Protein AF-A0A7S2HGZ7-F1 (afdb_monomer_lite)

Organism: NCBI:txid374047

Secondary structure (DSSP, 8-state):
-TTT--TTT-S-EEEEESTTHHHHHHHHHHHHHHHHT-HHHHHTGGGEEEEE-S-SSTHHHHHHHH-HHHHHHHTT-HHHHHHHHHHHHHHHHHH-GGG---SHHHHHHHHHTT----

Radius of gyration: 19.7 Å; chains: 1; bounding box: 39×27×56 Å

InterPro domains:
  IPR004405 Pelota [PTHR10853] (1-117)
  IPR005141 eRF1 domain 2 [PF03464] (4-72)
  IPR005142 eRF1 domain 3 [PF03465] (80-117)
  IPR029064 Ribosomal protein eL30-like superfamily [G3DSA:3.30.1330.30] (76-118)
  IPR029064 Ribosomal protein eL30-like superfamily [SSF55315] (73-117)
  IPR042226 eRF1, domain 2 superfamily [G3DSA:3.30.420.60] (1-75)

Foldseek 3Di:
DVPPDDLVPDQADEQEDAPCPSVVVLVVVVVVCVVVVVVSCVVCVVRYDYFYFPHPDPVSVLVRLPDVVVCVSVVPPPVNVVSVVVVVLVVCCVPPVVLRDDDDVRVVVCVVVVSDDD

pLDDT: mean 79.34, std 8.17, range [54.59, 89.81]

Sequence (118 aa):
ILRHVDFTKVKCVLLASPGYVKDDFYKYMMAECVRRDDRPLIENKNKFVLCKASSGHKHALEEVFSDPNIMSRLTETKVAKEVEVLNKFMRMIDTNPDKAYYGYSHVNKANEELAVES

Structure (mmCIF, N/CA/C/O backbone):
data_AF-A0A7S2HGZ7-F1
#
_entry.id   AF-A0A7S2HGZ7-F1
#
loop_
_atom_site.group_PDB
_atom_site.id
_atom_site.type_symbol
_atom_site.label_atom_id
_atom_site.label_alt_id
_atom_site.label_comp_id
_atom_site.label_asym_id
_atom_site.label_entity_id
_atom_site.label_seq_id
_atom_site.pdbx_PDB_ins_code
_atom_site.Cartn_x
_atom_site.Cartn_y
_atom_site.Cartn_z
_atom_site.occupancy
_atom_site.B_iso_or_equiv
_atom_site.auth_seq_id
_atom_site.auth_comp_id
_atom_site.auth_asym_id
_atom_site.auth_atom_id
_atom_site.pdbx_PDB_model_num
ATOM 1 N N . ILE A 1 1 ? 11.374 -11.902 -11.153 1.00 62.16 1 ILE A N 1
ATOM 2 C CA . ILE A 1 1 ? 9.980 -11.494 -11.460 1.00 62.16 1 ILE A CA 1
ATOM 3 C C . ILE A 1 1 ? 9.276 -12.536 -12.334 1.00 62.16 1 ILE A C 1
ATOM 5 O O . ILE A 1 1 ? 8.372 -13.179 -11.827 1.00 62.16 1 ILE A O 1
ATOM 9 N N . LEU A 1 2 ? 9.755 -12.820 -13.551 1.00 61.94 2 LEU A N 1
ATOM 10 C CA . LEU A 1 2 ? 9.118 -13.753 -14.504 1.00 61.94 2 LEU A CA 1
ATOM 11 C C . LEU A 1 2 ? 8.864 -15.196 -14.008 1.00 61.94 2 LEU A C 1
ATOM 13 O O . LEU A 1 2 ? 7.964 -15.855 -14.505 1.00 61.94 2 LEU A O 1
ATOM 17 N N . ARG A 1 3 ? 9.638 -15.697 -13.034 1.00 64.44 3 ARG A N 1
ATOM 18 C CA . ARG A 1 3 ? 9.480 -17.062 -12.486 1.00 64.44 3 ARG A CA 1
ATOM 19 C C . ARG A 1 3 ? 8.467 -17.197 -11.347 1.00 64.44 3 ARG A C 1
ATOM 21 O O . ARG A 1 3 ? 8.001 -18.300 -11.099 1.00 64.44 3 ARG A O 1
ATOM 28 N N . HIS A 1 4 ? 8.178 -16.114 -10.627 1.00 68.50 4 HIS A N 1
ATOM 29 C CA . HIS A 1 4 ? 7.405 -16.171 -9.376 1.00 68.50 4 HIS A CA 1
ATOM 30 C C . HIS A 1 4 ? 6.134 -15.322 -9.406 1.00 68.50 4 HIS A C 1
ATOM 32 O O . HIS A 1 4 ? 5.293 -15.462 -8.525 1.00 68.50 4 HIS A O 1
ATOM 38 N N . VAL A 1 5 ? 5.995 -14.435 -10.394 1.00 69.38 5 VAL A N 1
ATOM 39 C CA . VAL A 1 5 ? 4.878 -13.495 -10.487 1.00 69.38 5 VAL A CA 1
ATOM 40 C C . VAL A 1 5 ? 4.076 -13.820 -11.737 1.00 69.38 5 VAL A C 1
ATOM 42 O O . VAL A 1 5 ? 4.536 -13.591 -12.853 1.00 69.38 5 VAL A O 1
ATOM 45 N N . ASP A 1 6 ? 2.875 -14.352 -11.535 1.00 74.62 6 ASP A N 1
ATOM 46 C CA . ASP A 1 6 ? 1.902 -14.562 -12.601 1.00 74.62 6 ASP A CA 1
ATOM 47 C C . ASP A 1 6 ? 1.076 -13.283 -12.798 1.00 74.62 6 ASP A C 1
ATOM 49 O O . ASP A 1 6 ? 0.197 -12.945 -12.000 1.00 74.62 6 ASP A O 1
ATOM 53 N N . PHE A 1 7 ? 1.372 -12.552 -13.872 1.00 72.00 7 PHE A N 1
ATOM 54 C CA . PHE A 1 7 ? 0.732 -11.274 -14.184 1.00 72.00 7 PHE A CA 1
ATOM 55 C C . PHE A 1 7 ? -0.760 -11.393 -14.528 1.00 72.00 7 PHE A C 1
ATOM 57 O O . PHE A 1 7 ? -1.455 -10.374 -14.532 1.00 72.00 7 PHE A O 1
ATOM 64 N N . THR A 1 8 ? -1.274 -12.603 -14.781 1.00 71.38 8 THR A N 1
ATOM 65 C CA . THR A 1 8 ? -2.715 -12.831 -14.985 1.00 71.38 8 THR A CA 1
ATOM 66 C C . THR A 1 8 ? -3.490 -12.803 -13.667 1.00 71.38 8 THR A C 1
ATOM 68 O O . THR A 1 8 ? -4.618 -12.317 -13.628 1.00 71.38 8 THR A O 1
ATOM 71 N N . LYS A 1 9 ? -2.869 -13.253 -12.569 1.00 76.12 9 LYS A N 1
ATOM 72 C CA . LYS A 1 9 ? -3.483 -13.308 -11.230 1.00 76.12 9 LYS A CA 1
ATOM 73 C C . LYS A 1 9 ? -3.239 -12.046 -10.410 1.00 76.12 9 LYS A C 1
ATOM 75 O O . LYS A 1 9 ? -4.039 -11.702 -9.543 1.00 76.12 9 LYS A O 1
ATOM 80 N N . VAL A 1 10 ? -2.123 -11.365 -10.652 1.00 74.19 10 VAL A N 1
ATOM 81 C CA . VAL A 1 10 ? -1.719 -10.195 -9.870 1.00 74.19 10 VAL A CA 1
ATOM 82 C C . VAL A 1 10 ? -2.417 -8.934 -10.388 1.00 74.19 10 VAL A C 1
ATOM 84 O O . VAL A 1 10 ? -2.279 -8.566 -11.557 1.00 74.19 10 VAL A O 1
ATOM 87 N N . LYS A 1 11 ? -3.152 -8.252 -9.496 1.00 73.12 11 LYS A N 1
ATOM 88 C CA . LYS A 1 11 ? -3.842 -6.984 -9.796 1.00 73.12 11 LYS A CA 1
ATOM 89 C C . LYS A 1 11 ? -2.862 -5.815 -9.970 1.00 73.12 11 LYS A C 1
ATOM 91 O O . LYS A 1 11 ? -3.018 -5.025 -10.895 1.00 73.12 11 LYS A O 1
ATOM 96 N N . CYS A 1 12 ? -1.832 -5.729 -9.128 1.00 77.38 12 CYS A N 1
ATOM 97 C CA . CYS A 1 12 ? -0.810 -4.682 -9.178 1.00 77.38 12 CYS A CA 1
ATOM 98 C C . CYS A 1 12 ? 0.546 -5.187 -8.667 1.00 77.38 12 CYS A C 1
ATOM 100 O O . CYS A 1 12 ? 0.605 -6.058 -7.799 1.00 77.38 12 CYS A O 1
ATOM 102 N N . VAL A 1 13 ? 1.635 -4.608 -9.169 1.00 83.06 13 VAL A N 1
ATOM 103 C CA . VAL A 1 13 ? 3.009 -4.900 -8.744 1.00 83.06 13 VAL A CA 1
ATOM 104 C C . VAL A 1 13 ? 3.601 -3.644 -8.116 1.00 83.06 13 VAL A C 1
ATOM 106 O O . VAL A 1 13 ? 3.778 -2.631 -8.790 1.00 83.06 13 VAL A O 1
ATOM 109 N N . LEU A 1 14 ? 3.912 -3.715 -6.823 1.00 82.94 14 LEU A N 1
ATOM 110 C CA . LEU A 1 14 ? 4.516 -2.610 -6.083 1.00 82.94 14 LEU A CA 1
ATOM 111 C C . LEU A 1 14 ? 6.042 -2.670 -6.214 1.00 82.94 14 LEU A C 1
ATOM 113 O O . LEU A 1 14 ? 6.663 -3.698 -5.946 1.00 82.94 14 LEU A O 1
ATOM 117 N N . LEU A 1 15 ? 6.641 -1.553 -6.615 1.00 86.50 15 LEU A N 1
ATOM 118 C CA . LEU A 1 15 ? 8.084 -1.340 -6.653 1.00 86.50 15 LEU A CA 1
ATOM 119 C C . LEU A 1 15 ? 8.437 -0.295 -5.601 1.00 86.50 15 LEU A C 1
ATOM 121 O O . LEU A 1 15 ? 8.201 0.895 -5.807 1.00 86.50 15 LEU A O 1
ATOM 125 N N . ALA A 1 16 ? 8.985 -0.747 -4.477 1.00 86.12 16 ALA A N 1
ATOM 126 C CA . ALA A 1 16 ? 9.289 0.107 -3.341 1.00 86.12 16 ALA A CA 1
ATOM 127 C C . ALA A 1 16 ? 10.793 0.134 -3.046 1.00 86.12 16 ALA A C 1
ATOM 129 O O . ALA A 1 16 ? 11.437 -0.912 -2.983 1.00 86.12 16 ALA A O 1
ATOM 130 N N . SER A 1 17 ? 11.355 1.330 -2.864 1.00 85.19 17 SER A N 1
ATOM 131 C CA . SER A 1 17 ? 12.741 1.503 -2.419 1.00 85.19 17 SER A CA 1
ATOM 132 C C . SER A 1 17 ? 12.931 2.810 -1.648 1.00 85.19 17 SER A C 1
ATOM 134 O O . SER A 1 17 ? 12.224 3.785 -1.933 1.00 85.19 17 SER A O 1
ATOM 136 N N . PRO A 1 18 ? 13.947 2.890 -0.774 1.00 84.94 18 PRO A N 1
ATOM 137 C CA . PRO A 1 18 ? 14.464 4.169 -0.309 1.00 84.94 18 PRO A CA 1
ATOM 138 C C . PRO A 1 18 ? 15.206 4.882 -1.450 1.00 84.94 18 PRO A C 1
ATOM 140 O O . PRO A 1 18 ? 16.083 4.314 -2.098 1.00 84.94 18 PRO A O 1
ATOM 143 N N . GLY A 1 19 ? 14.837 6.135 -1.724 1.00 84.31 19 GLY A N 1
ATOM 144 C CA . GLY A 1 19 ? 15.455 6.951 -2.777 1.00 84.31 19 GLY A CA 1
ATOM 145 C C . GLY A 1 19 ? 14.992 6.610 -4.202 1.00 84.31 19 GLY A C 1
ATOM 146 O O . GLY A 1 19 ? 13.829 6.270 -4.419 1.00 84.31 19 GLY A O 1
ATOM 147 N N . TYR A 1 20 ? 15.909 6.737 -5.168 1.00 84.81 20 TYR A N 1
ATOM 148 C CA . TYR A 1 20 ? 15.631 6.675 -6.616 1.00 84.81 20 TYR A CA 1
ATOM 149 C C . TYR A 1 20 ? 15.836 5.290 -7.248 1.00 84.81 20 TYR A C 1
ATOM 151 O O . TYR A 1 20 ? 15.575 5.104 -8.435 1.00 84.81 20 TYR A O 1
ATOM 159 N N . VAL A 1 21 ? 16.259 4.293 -6.462 1.00 86.69 21 VAL A N 1
ATOM 160 C CA . VAL A 1 21 ? 16.573 2.942 -6.961 1.00 86.69 21 VAL A CA 1
ATOM 161 C C . VAL A 1 21 ? 15.373 2.307 -7.672 1.00 86.69 21 VAL A C 1
ATOM 163 O O . VAL A 1 21 ? 15.542 1.661 -8.702 1.00 86.69 21 VAL A O 1
ATOM 166 N N . LYS A 1 22 ? 14.149 2.534 -7.180 1.00 86.19 22 LYS A N 1
ATOM 167 C CA . LYS A 1 22 ? 12.900 2.090 -7.821 1.00 86.19 22 LYS A CA 1
ATOM 168 C C . LYS A 1 22 ? 12.732 2.637 -9.239 1.00 86.19 22 LYS A C 1
ATOM 170 O O . LYS A 1 22 ? 12.254 1.913 -10.107 1.00 86.19 22 LYS A O 1
ATOM 175 N N . ASP A 1 23 ? 13.112 3.892 -9.471 1.00 88.12 23 ASP A N 1
ATOM 176 C CA . ASP A 1 23 ? 12.906 4.583 -10.743 1.00 88.12 23 ASP A CA 1
ATOM 177 C C . ASP A 1 23 ? 13.932 4.100 -11.770 1.00 88.12 23 ASP A C 1
ATOM 179 O O . ASP A 1 23 ? 13.581 3.792 -12.911 1.00 88.12 23 ASP A O 1
ATOM 183 N N . ASP A 1 24 ? 15.187 3.954 -11.344 1.00 89.81 24 ASP A N 1
ATOM 184 C CA . ASP A 1 24 ? 16.264 3.433 -12.184 1.00 89.81 24 ASP A CA 1
ATOM 185 C C . ASP A 1 24 ? 16.056 1.953 -12.513 1.00 89.81 24 ASP A C 1
ATOM 187 O O . ASP A 1 24 ? 16.187 1.546 -13.670 1.00 89.81 24 ASP A O 1
ATOM 191 N N . PHE A 1 25 ? 15.628 1.154 -11.531 1.00 88.50 25 PHE A N 1
ATOM 192 C CA . PHE A 1 25 ? 15.270 -0.244 -11.752 1.00 88.50 25 PHE A CA 1
ATOM 193 C C . PHE A 1 25 ? 14.082 -0.383 -12.706 1.00 88.50 25 PHE A C 1
ATOM 195 O O . PHE A 1 25 ? 14.111 -1.227 -13.599 1.00 88.50 25 PHE A O 1
ATOM 202 N N . TYR A 1 26 ? 13.050 0.454 -12.564 1.00 88.75 26 TYR A N 1
ATOM 203 C CA . TYR A 1 26 ? 11.898 0.426 -13.461 1.00 88.75 26 TYR A CA 1
ATOM 204 C C . TYR A 1 26 ? 12.290 0.755 -14.905 1.00 88.75 26 TYR A C 1
ATOM 206 O O . TYR A 1 26 ? 11.889 0.042 -15.826 1.00 88.75 26 TYR A O 1
ATOM 214 N N . LYS A 1 27 ? 13.134 1.775 -15.113 1.00 89.31 27 LYS A N 1
ATOM 215 C CA . LYS A 1 27 ? 13.674 2.111 -16.441 1.00 89.31 27 LYS A CA 1
ATOM 216 C C . LYS A 1 27 ? 14.488 0.961 -17.029 1.00 89.31 27 LYS A C 1
ATOM 218 O O . LYS A 1 27 ? 14.262 0.591 -18.179 1.00 89.31 27 LYS A O 1
ATOM 223 N N . TYR A 1 28 ? 15.393 0.378 -16.241 1.00 89.38 28 TYR A N 1
ATOM 224 C CA . TYR A 1 28 ? 16.203 -0.764 -16.665 1.00 89.38 28 TYR A CA 1
ATOM 225 C C . TYR A 1 28 ? 15.330 -1.966 -17.044 1.00 89.38 28 TYR A C 1
ATOM 227 O O . TYR A 1 28 ? 15.5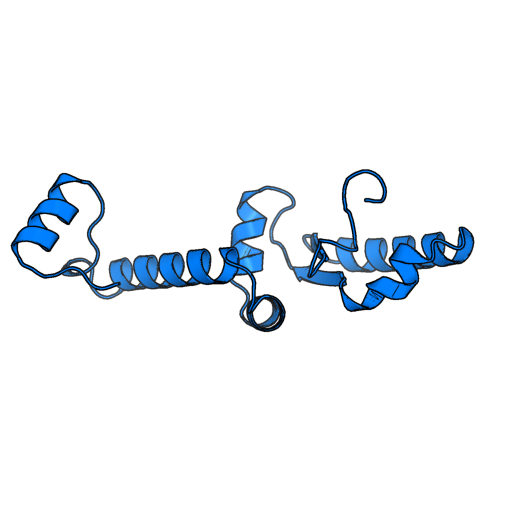07 -2.556 -18.107 1.00 89.38 28 TYR A O 1
ATOM 235 N N . MET A 1 29 ? 14.338 -2.288 -16.210 1.00 86.88 29 MET A N 1
ATOM 236 C CA . MET A 1 29 ? 13.398 -3.378 -16.453 1.00 86.88 29 MET A CA 1
ATOM 237 C C . MET A 1 29 ? 12.618 -3.157 -17.751 1.00 86.88 29 MET A C 1
ATOM 239 O O . MET A 1 29 ? 12.540 -4.072 -18.564 1.00 86.88 29 MET A O 1
ATOM 243 N N . MET A 1 30 ? 12.084 -1.955 -17.980 1.00 86.12 30 MET A N 1
ATOM 244 C CA . MET A 1 30 ? 11.365 -1.633 -19.217 1.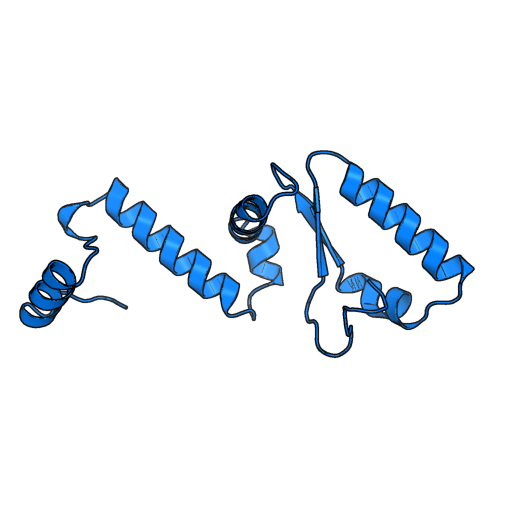00 86.12 30 MET A CA 1
ATOM 245 C C . MET A 1 30 ? 12.269 -1.719 -20.454 1.00 86.12 30 MET A C 1
ATOM 247 O O . MET A 1 30 ? 11.854 -2.280 -21.466 1.00 86.12 30 MET A O 1
ATOM 251 N N . ALA A 1 31 ? 13.508 -1.227 -20.370 1.00 87.38 31 ALA A N 1
ATOM 252 C CA . ALA A 1 31 ? 14.471 -1.302 -21.468 1.00 87.38 31 ALA A CA 1
ATOM 253 C C . ALA A 1 31 ? 14.832 -2.756 -21.824 1.00 87.38 31 ALA A C 1
ATOM 255 O O . ALA A 1 31 ? 14.821 -3.125 -22.999 1.00 87.38 31 ALA A O 1
ATOM 256 N N . GLU A 1 32 ? 15.085 -3.604 -20.822 1.00 86.44 32 GLU A N 1
ATOM 257 C CA . GLU A 1 32 ? 15.355 -5.027 -21.052 1.00 86.44 32 GLU A CA 1
ATOM 258 C C . GLU A 1 32 ? 14.126 -5.777 -21.583 1.00 86.44 32 GLU A C 1
ATOM 260 O O . GLU A 1 32 ? 14.286 -6.642 -22.442 1.00 86.44 32 GLU A O 1
ATOM 265 N N . CYS A 1 33 ? 12.909 -5.431 -21.143 1.00 84.44 33 CYS A N 1
ATOM 266 C CA . CYS A 1 33 ? 11.681 -6.053 -21.654 1.00 84.44 33 CYS A CA 1
ATOM 267 C C . CYS A 1 33 ? 11.487 -5.781 -23.148 1.00 84.44 33 CYS A C 1
ATOM 269 O O . CYS A 1 33 ? 11.137 -6.691 -23.892 1.00 84.44 33 CYS A O 1
ATOM 271 N N . VAL A 1 34 ? 11.759 -4.550 -23.596 1.00 83.62 34 VAL A N 1
ATOM 272 C CA . VAL A 1 34 ? 11.716 -4.189 -25.023 1.00 83.62 34 VAL A CA 1
ATOM 273 C C . VAL A 1 34 ? 12.815 -4.916 -25.799 1.00 83.62 34 VAL A C 1
ATOM 275 O O . VAL A 1 34 ? 12.565 -5.408 -26.895 1.00 83.62 34 VAL A O 1
ATOM 278 N N . ARG A 1 35 ? 14.020 -5.047 -25.226 1.00 85.94 35 ARG A N 1
ATOM 279 C CA . ARG A 1 35 ? 15.144 -5.749 -25.869 1.00 85.94 35 ARG A CA 1
ATOM 280 C C . ARG A 1 35 ? 14.895 -7.250 -26.040 1.00 85.94 35 ARG A C 1
ATOM 282 O O . ARG A 1 35 ? 15.395 -7.840 -26.993 1.00 85.94 35 ARG A O 1
ATOM 289 N N . ARG A 1 36 ? 14.173 -7.868 -25.103 1.00 83.06 36 ARG A N 1
ATOM 290 C CA . ARG A 1 36 ? 13.871 -9.309 -25.084 1.00 83.06 36 ARG A CA 1
ATOM 291 C C . ARG A 1 36 ? 12.516 -9.675 -25.700 1.00 83.06 36 ARG A C 1
ATOM 293 O O . ARG A 1 36 ? 12.227 -10.859 -25.802 1.00 83.06 36 ARG A O 1
ATOM 300 N N . ASP A 1 37 ? 11.726 -8.683 -26.111 1.00 79.44 37 ASP A N 1
ATOM 301 C CA . ASP A 1 37 ? 10.331 -8.833 -26.558 1.00 79.44 37 ASP A CA 1
ATOM 302 C C . ASP A 1 37 ? 9.442 -9.577 -25.536 1.00 79.44 37 ASP A C 1
ATOM 304 O O . ASP A 1 37 ? 8.607 -10.419 -25.871 1.00 79.44 37 ASP A O 1
ATOM 308 N N . ASP A 1 38 ? 9.613 -9.257 -24.247 1.00 78.38 38 ASP A N 1
ATOM 309 C CA . ASP A 1 38 ? 8.826 -9.835 -23.151 1.00 78.38 38 ASP A CA 1
ATOM 310 C C . ASP A 1 38 ? 7.416 -9.207 -23.107 1.00 78.38 38 ASP A C 1
ATOM 312 O O . ASP A 1 38 ? 7.095 -8.367 -22.255 1.00 78.38 38 ASP A O 1
ATOM 316 N N . ARG A 1 39 ? 6.539 -9.645 -24.021 1.00 78.56 39 ARG A N 1
ATOM 317 C CA . ARG A 1 39 ? 5.144 -9.171 -24.153 1.00 78.56 39 ARG A CA 1
ATOM 318 C C . ARG A 1 39 ? 4.357 -9.111 -22.836 1.00 78.56 39 ARG A C 1
ATOM 320 O O . ARG A 1 39 ? 3.706 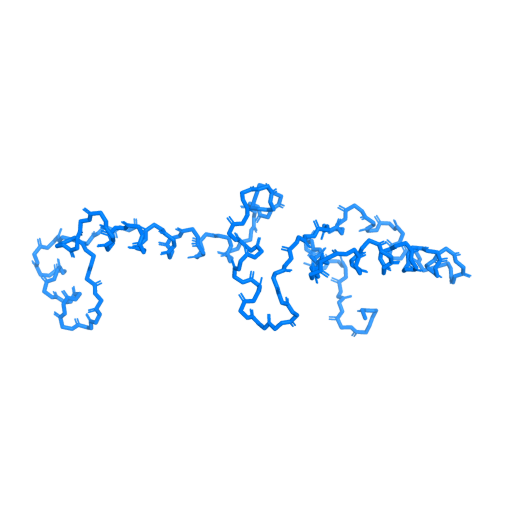-8.091 -22.606 1.00 78.56 39 ARG A O 1
ATOM 327 N N . PRO A 1 40 ? 4.453 -10.099 -21.918 1.00 77.00 40 PRO A N 1
ATOM 328 C CA . PRO A 1 40 ? 3.696 -10.062 -20.669 1.00 77.00 40 PRO A CA 1
ATOM 329 C C . PRO A 1 40 ? 4.032 -8.858 -19.783 1.00 77.00 40 PRO A C 1
ATOM 331 O O . PRO A 1 40 ? 3.143 -8.331 -19.120 1.00 77.00 40 PRO A O 1
ATOM 334 N N . LEU A 1 41 ? 5.285 -8.389 -19.758 1.00 76.62 41 LEU A N 1
ATOM 335 C CA . LEU A 1 41 ? 5.653 -7.204 -18.974 1.00 76.62 41 LEU A CA 1
ATOM 336 C C . LEU A 1 41 ? 5.228 -5.908 -19.660 1.00 76.62 41 LEU A C 1
ATOM 338 O O . LEU A 1 41 ? 4.787 -4.980 -18.983 1.00 76.62 41 LEU A O 1
ATOM 342 N N . ILE A 1 42 ? 5.335 -5.856 -20.988 1.00 77.88 42 ILE A N 1
ATOM 343 C CA . ILE A 1 42 ? 4.997 -4.672 -21.785 1.00 77.88 42 ILE A CA 1
ATOM 344 C C . ILE A 1 42 ? 3.490 -4.392 -21.717 1.00 77.88 42 ILE A C 1
ATOM 346 O O . ILE A 1 42 ? 3.081 -3.258 -21.457 1.00 77.88 42 ILE A O 1
ATOM 350 N N . GLU A 1 43 ? 2.662 -5.426 -21.880 1.00 81.31 43 GLU A N 1
ATOM 351 C CA . GLU A 1 43 ? 1.199 -5.320 -21.809 1.00 81.31 43 GLU A CA 1
ATOM 352 C C . GLU A 1 43 ? 0.716 -4.963 -20.396 1.00 81.31 43 GLU A C 1
ATOM 354 O O . GLU A 1 43 ? -0.235 -4.202 -20.224 1.00 81.31 43 GLU A O 1
ATOM 359 N N . ASN A 1 44 ? 1.414 -5.449 -19.365 1.00 80.38 44 ASN A N 1
ATOM 360 C CA . ASN A 1 44 ? 1.068 -5.206 -17.966 1.00 80.38 44 ASN A CA 1
ATOM 361 C C . ASN A 1 44 ? 1.815 -4.012 -17.342 1.00 80.38 44 ASN A C 1
ATOM 363 O O . ASN A 1 44 ? 1.777 -3.853 -16.121 1.00 80.38 44 ASN A O 1
ATOM 367 N N . LYS A 1 45 ? 2.442 -3.129 -18.137 1.00 79.94 45 LYS A N 1
ATOM 368 C CA . LYS A 1 45 ? 3.195 -1.966 -17.620 1.00 79.94 45 LYS A CA 1
ATOM 369 C C . LYS A 1 45 ? 2.365 -1.061 -16.698 1.00 79.94 45 LYS A C 1
ATOM 371 O O . LYS A 1 45 ? 2.873 -0.526 -15.722 1.00 79.94 45 LYS A O 1
ATOM 376 N N . ASN A 1 46 ? 1.062 -0.951 -16.963 1.00 78.62 46 ASN A N 1
ATOM 377 C CA . ASN A 1 46 ? 0.138 -0.120 -16.183 1.00 78.62 46 ASN A CA 1
ATOM 378 C C . ASN A 1 46 ? -0.138 -0.682 -14.774 1.00 78.62 46 ASN A C 1
ATOM 380 O O . ASN A 1 46 ? -0.686 0.028 -13.935 1.00 78.62 46 ASN A O 1
ATOM 384 N N . LYS A 1 47 ? 0.225 -1.946 -14.510 1.00 80.44 47 LYS A N 1
ATOM 385 C CA . LYS A 1 47 ? 0.079 -2.587 -13.195 1.00 80.44 47 LYS A CA 1
ATOM 386 C C . LYS A 1 47 ? 1.230 -2.262 -12.244 1.00 80.44 47 LYS A C 1
ATOM 388 O O . LYS A 1 47 ? 1.115 -2.560 -11.056 1.00 80.44 47 LYS A O 1
ATOM 393 N N . PHE A 1 48 ? 2.332 -1.698 -12.740 1.00 84.12 48 PHE A N 1
ATOM 394 C CA . PHE A 1 48 ? 3.476 -1.338 -11.910 1.00 84.12 48 PHE A CA 1
ATOM 395 C C . PHE A 1 48 ? 3.232 0.001 -11.218 1.00 84.12 48 PHE A C 1
ATOM 397 O O . PHE A 1 48 ? 2.929 1.004 -11.860 1.00 84.12 48 PHE A O 1
ATOM 404 N N . VAL A 1 49 ? 3.392 0.015 -9.898 1.00 83.56 49 VAL A N 1
ATOM 405 C CA . VAL A 1 49 ? 3.219 1.207 -9.067 1.00 83.56 49 VAL A CA 1
ATOM 406 C C . VAL A 1 49 ? 4.512 1.458 -8.302 1.00 83.56 49 VAL A C 1
ATOM 408 O O . VAL A 1 49 ? 4.996 0.601 -7.561 1.00 83.56 49 VAL A O 1
ATOM 411 N N . LEU A 1 50 ? 5.083 2.643 -8.504 1.00 85.19 50 LEU A N 1
ATOM 412 C CA . LEU A 1 50 ? 6.311 3.082 -7.848 1.00 85.19 50 LEU A CA 1
ATOM 413 C C . LEU A 1 50 ? 5.968 3.695 -6.492 1.00 85.19 50 LEU A C 1
ATOM 415 O O . LEU A 1 50 ? 5.180 4.634 -6.417 1.00 85.19 50 LEU A O 1
ATOM 419 N N . CYS A 1 51 ? 6.583 3.176 -5.436 1.00 83.06 51 CYS A N 1
ATOM 420 C CA . CYS A 1 51 ? 6.272 3.519 -4.054 1.00 83.06 51 CYS A CA 1
ATOM 421 C C . CYS A 1 51 ? 7.544 3.947 -3.325 1.00 83.06 51 CYS A C 1
ATOM 423 O O . CYS A 1 51 ? 8.622 3.398 -3.563 1.00 83.06 51 CYS A O 1
ATOM 425 N N . LYS A 1 52 ? 7.442 4.914 -2.416 1.00 83.50 52 LYS A N 1
ATOM 426 C CA . LYS A 1 52 ? 8.552 5.227 -1.514 1.00 83.50 52 LYS A CA 1
ATOM 427 C C . LYS A 1 52 ? 8.479 4.282 -0.318 1.00 83.50 52 LYS A C 1
ATOM 429 O O . LYS A 1 52 ? 7.417 4.124 0.264 1.00 83.50 52 LYS A O 1
ATOM 434 N N . ALA A 1 53 ? 9.604 3.676 0.033 1.00 83.88 53 ALA A N 1
ATOM 435 C CA . ALA A 1 53 ? 9.738 2.874 1.243 1.00 83.88 53 ALA A CA 1
ATOM 436 C C . ALA A 1 53 ? 10.934 3.373 2.048 1.00 83.88 53 ALA A C 1
ATOM 438 O O . ALA A 1 53 ? 11.937 3.786 1.463 1.00 83.88 53 ALA A O 1
ATOM 439 N N . SER A 1 54 ? 10.847 3.326 3.376 1.00 81.25 54 SER A N 1
ATOM 440 C CA . SER A 1 54 ? 11.956 3.746 4.243 1.00 81.25 54 SER A CA 1
ATOM 441 C C . SER A 1 54 ? 13.087 2.714 4.272 1.00 81.25 54 SER A C 1
ATOM 443 O O . SER A 1 54 ? 14.238 3.053 4.530 1.00 81.25 54 SER A O 1
ATOM 445 N N . SER A 1 55 ? 12.778 1.450 3.963 1.00 80.38 55 SER A N 1
ATOM 446 C CA . SER A 1 55 ? 13.719 0.328 3.966 1.00 80.38 55 SER A CA 1
ATOM 447 C C . SER A 1 55 ? 13.337 -0.742 2.930 1.00 80.38 55 SER A C 1
ATOM 449 O O . SER A 1 55 ? 12.239 -0.726 2.384 1.00 80.38 55 SER A O 1
ATOM 451 N N . GLY A 1 56 ? 14.244 -1.685 2.652 1.00 80.19 56 GLY A N 1
ATOM 452 C CA . GLY A 1 56 ? 13.988 -2.878 1.828 1.00 80.19 56 GLY A CA 1
ATOM 453 C C . GLY A 1 56 ? 13.520 -4.105 2.626 1.00 80.19 56 GLY A C 1
ATOM 454 O O . GLY A 1 56 ? 13.458 -5.206 2.080 1.00 80.19 56 GLY A O 1
ATOM 455 N N . HIS A 1 57 ? 13.247 -3.948 3.924 1.00 80.81 57 HIS A N 1
ATOM 456 C CA . HIS A 1 57 ? 12.805 -5.027 4.813 1.00 80.81 57 HIS A CA 1
ATOM 457 C C . HIS A 1 57 ? 11.274 -5.126 4.909 1.00 80.81 57 HIS A C 1
ATOM 459 O O . HIS A 1 57 ? 10.556 -4.202 4.538 1.00 80.81 57 HIS A O 1
ATOM 465 N N . LYS A 1 58 ? 10.766 -6.246 5.448 1.00 78.81 58 LYS A N 1
ATOM 466 C CA . LYS A 1 58 ? 9.323 -6.565 5.502 1.00 78.81 58 LYS A CA 1
ATOM 467 C C . LYS A 1 58 ? 8.463 -5.475 6.155 1.00 78.81 58 LYS A C 1
ATOM 469 O O . LYS A 1 58 ? 7.361 -5.240 5.683 1.00 78.81 58 LYS A O 1
ATOM 474 N N . HIS A 1 59 ? 8.973 -4.788 7.177 1.00 78.31 59 HIS A N 1
ATOM 475 C CA . HIS A 1 59 ? 8.250 -3.708 7.862 1.00 78.31 59 HIS A CA 1
ATOM 476 C C . HIS A 1 59 ? 7.946 -2.512 6.953 1.00 78.31 59 HIS A C 1
ATOM 478 O O . HIS A 1 59 ? 6.906 -1.881 7.087 1.00 78.31 59 HIS A O 1
ATOM 484 N N . ALA A 1 60 ? 8.792 -2.244 5.956 1.00 79.81 60 ALA A N 1
ATOM 485 C CA . ALA A 1 60 ? 8.542 -1.160 5.011 1.00 79.81 60 ALA A CA 1
ATOM 486 C C . ALA A 1 60 ? 7.332 -1.431 4.101 1.00 79.81 60 ALA A C 1
ATOM 488 O O . ALA A 1 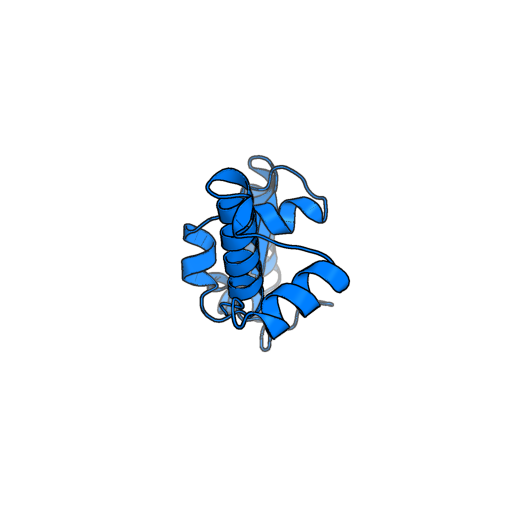60 ? 6.815 -0.516 3.467 1.00 79.81 60 ALA A O 1
ATOM 489 N N . LEU A 1 61 ? 6.862 -2.681 4.033 1.00 77.50 61 LEU A N 1
ATOM 490 C CA . LEU A 1 61 ? 5.645 -3.029 3.312 1.00 77.50 61 LEU A CA 1
ATOM 491 C C . LEU A 1 61 ? 4.410 -2.395 3.979 1.00 77.50 61 LEU A C 1
ATOM 493 O O . LEU A 1 61 ? 3.539 -1.890 3.280 1.00 77.50 61 LEU A O 1
ATOM 497 N N . GLU A 1 62 ? 4.360 -2.374 5.315 1.00 76.44 62 GLU A N 1
ATOM 498 C CA . GLU A 1 62 ? 3.267 -1.767 6.094 1.00 76.44 62 GLU A CA 1
ATOM 499 C C . GLU A 1 62 ? 3.210 -0.247 5.892 1.00 76.44 62 GLU A C 1
ATOM 501 O O . GLU A 1 62 ? 2.133 0.329 5.723 1.00 76.44 62 GLU A O 1
ATOM 506 N N . GLU A 1 63 ? 4.376 0.399 5.815 1.00 76.50 63 GLU A N 1
ATOM 507 C CA . GLU A 1 63 ? 4.485 1.828 5.505 1.00 76.50 63 GLU A CA 1
ATOM 508 C C . GLU A 1 63 ? 3.927 2.144 4.112 1.00 76.50 63 GLU A C 1
ATOM 510 O O . GLU A 1 63 ? 3.154 3.086 3.947 1.00 76.50 63 GLU A O 1
ATOM 515 N N . VAL A 1 64 ? 4.271 1.329 3.109 1.00 78.81 64 VAL A N 1
ATOM 516 C CA . VAL A 1 64 ? 3.799 1.498 1.725 1.00 78.81 64 VAL A CA 1
ATOM 517 C C . VAL A 1 64 ? 2.281 1.335 1.628 1.00 78.81 64 VAL A C 1
ATOM 519 O O . VAL A 1 64 ? 1.632 2.080 0.895 1.00 78.81 64 VAL A O 1
ATOM 522 N N . PHE A 1 65 ? 1.701 0.394 2.379 1.00 73.06 65 PHE A N 1
ATOM 523 C CA . PHE A 1 65 ? 0.247 0.223 2.447 1.00 73.06 65 PHE A CA 1
ATOM 524 C C . PHE A 1 65 ? -0.467 1.341 3.206 1.00 73.06 65 PHE A C 1
ATOM 526 O O . PHE A 1 65 ? -1.668 1.512 3.032 1.00 73.06 65 PHE A O 1
ATOM 533 N N . SER A 1 66 ? 0.247 2.118 4.015 1.00 71.19 66 SER A N 1
ATOM 534 C CA . SER A 1 66 ? -0.336 3.247 4.740 1.00 71.19 66 SER A CA 1
ATOM 535 C C . SER A 1 66 ? -0.459 4.512 3.880 1.00 71.19 66 SER A C 1
ATOM 537 O O . SER A 1 66 ? -1.150 5.450 4.278 1.00 71.19 66 SER A O 1
ATOM 539 N N . ASP A 1 67 ? 0.171 4.564 2.698 1.00 75.12 67 ASP A N 1
ATOM 540 C CA . ASP A 1 67 ? 0.074 5.716 1.796 1.00 75.12 67 ASP A CA 1
ATOM 541 C C . ASP A 1 67 ? -1.302 5.752 1.089 1.00 75.12 67 ASP A C 1
ATOM 543 O O . ASP A 1 67 ? -1.626 4.853 0.297 1.00 75.12 67 ASP A O 1
ATOM 547 N N . PRO A 1 68 ? -2.117 6.803 1.309 1.00 68.56 68 PRO A N 1
ATOM 548 C CA . PRO A 1 68 ? -3.454 6.918 0.731 1.00 68.56 68 PRO A CA 1
ATOM 549 C C . PRO A 1 68 ? -3.455 6.942 -0.807 1.00 68.56 68 PRO A C 1
ATOM 551 O O . PRO A 1 68 ? -4.417 6.483 -1.431 1.00 68.56 68 PRO A O 1
ATOM 554 N N . ASN A 1 69 ? -2.376 7.411 -1.449 1.00 69.44 69 ASN A N 1
ATOM 555 C CA . ASN A 1 69 ? -2.280 7.412 -2.913 1.00 69.44 69 ASN A CA 1
ATOM 556 C C . ASN A 1 69 ? -2.190 5.991 -3.475 1.00 69.44 69 ASN A C 1
ATOM 558 O O . ASN A 1 69 ? -2.779 5.689 -4.515 1.00 69.44 69 ASN A O 1
ATOM 562 N N . ILE A 1 70 ? -1.476 5.114 -2.772 1.00 71.50 70 ILE A N 1
ATOM 563 C CA . ILE A 1 70 ? -1.265 3.718 -3.156 1.00 71.50 70 ILE A CA 1
ATOM 564 C C . ILE A 1 70 ? -2.515 2.903 -2.806 1.00 71.50 70 ILE A C 1
ATOM 566 O O . ILE A 1 70 ? -3.007 2.148 -3.647 1.00 71.50 70 ILE A O 1
ATOM 570 N N . MET A 1 71 ? -3.111 3.167 -1.641 1.00 65.12 71 MET A N 1
ATOM 571 C CA . MET A 1 71 ? -4.398 2.612 -1.211 1.00 65.12 71 MET A CA 1
ATOM 572 C C . MET A 1 71 ? -5.528 2.869 -2.208 1.00 65.12 71 MET A C 1
ATOM 574 O O . MET A 1 71 ? -6.276 1.947 -2.520 1.00 65.12 71 MET A O 1
ATOM 578 N N . SER A 1 72 ? -5.616 4.072 -2.787 1.00 66.12 72 SER A N 1
ATOM 579 C CA . SER A 1 72 ? -6.644 4.388 -3.791 1.00 66.12 72 SER A CA 1
ATOM 580 C C . SER A 1 72 ? -6.571 3.495 -5.037 1.00 66.12 72 SER A C 1
ATOM 582 O O . SER A 1 72 ? -7.606 3.150 -5.601 1.00 66.12 72 SER A O 1
ATOM 584 N N . ARG A 1 73 ? -5.366 3.057 -5.432 1.00 64.81 73 ARG A N 1
ATOM 585 C CA . ARG A 1 73 ? -5.140 2.119 -6.547 1.00 64.81 73 ARG A CA 1
ATOM 586 C C . ARG A 1 73 ? -5.220 0.646 -6.127 1.00 64.81 73 ARG A C 1
ATOM 588 O O . ARG A 1 73 ? -5.385 -0.221 -6.980 1.00 64.81 73 ARG A O 1
ATOM 595 N N . LEU A 1 74 ? -5.104 0.376 -4.829 1.00 62.97 74 LEU A N 1
ATOM 596 C CA . LEU A 1 74 ? -5.177 -0.938 -4.179 1.00 62.97 74 LEU A CA 1
ATOM 597 C C . LEU A 1 74 ? -6.556 -1.251 -3.587 1.00 62.97 74 LEU A C 1
ATOM 599 O O . LEU A 1 74 ? -6.703 -2.304 -2.964 1.00 62.97 74 LEU A O 1
ATOM 603 N N . THR A 1 75 ? -7.545 -0.374 -3.775 1.00 54.59 75 THR A N 1
ATOM 604 C CA . THR A 1 75 ? -8.874 -0.368 -3.128 1.00 54.59 75 THR A CA 1
ATOM 605 C C . THR A 1 75 ? -9.649 -1.689 -3.225 1.00 54.59 75 THR A C 1
ATOM 607 O O . THR A 1 75 ? -10.588 -1.903 -2.465 1.00 54.59 75 THR A O 1
ATOM 610 N N . GLU A 1 76 ? -9.225 -2.634 -4.067 1.00 54.91 76 GLU A N 1
ATOM 611 C CA . GLU A 1 76 ? -9.775 -3.993 -4.118 1.00 54.91 76 GLU A CA 1
ATOM 612 C C . GLU A 1 76 ? -8.865 -5.108 -3.565 1.00 54.91 76 GLU A C 1
ATOM 614 O O . GLU A 1 76 ? -8.949 -6.265 -4.004 1.00 54.91 76 GLU A O 1
ATOM 619 N N . THR A 1 77 ? -7.970 -4.802 -2.628 1.00 60.62 77 THR A N 1
ATOM 620 C CA . THR A 1 77 ? -7.137 -5.809 -1.955 1.00 60.62 77 THR A CA 1
ATOM 621 C C . THR A 1 77 ? -7.523 -5.928 -0.484 1.00 60.62 77 THR A C 1
ATOM 623 O O . THR A 1 77 ? -7.655 -4.931 0.214 1.00 60.62 77 THR A O 1
ATOM 626 N N . LYS A 1 78 ? -7.730 -7.159 0.010 1.00 60.94 78 LYS A N 1
ATOM 627 C CA . LYS A 1 78 ? -8.094 -7.411 1.422 1.00 60.94 78 LYS A CA 1
ATOM 628 C C . LYS A 1 78 ? -7.109 -6.769 2.409 1.00 60.94 78 LYS A C 1
ATOM 630 O O . LYS A 1 78 ? -7.533 -6.224 3.418 1.00 60.94 78 LYS A O 1
ATOM 635 N N . VAL A 1 79 ? -5.825 -6.764 2.049 1.00 64.94 79 VAL A N 1
ATOM 636 C CA . VAL A 1 79 ? -4.724 -6.205 2.847 1.00 64.94 79 VAL A CA 1
ATOM 637 C C . VAL A 1 79 ? -4.915 -4.712 3.125 1.00 64.94 79 VAL A C 1
ATOM 639 O O . VAL A 1 79 ? -4.668 -4.266 4.237 1.00 64.94 79 VAL A O 1
ATOM 642 N N . ALA A 1 80 ? -5.422 -3.949 2.153 1.00 66.00 80 ALA A N 1
ATOM 643 C CA . ALA A 1 80 ? -5.717 -2.529 2.320 1.00 66.00 80 ALA A CA 1
ATOM 644 C C . ALA A 1 80 ? -6.700 -2.289 3.483 1.00 66.00 80 ALA A C 1
ATOM 646 O O . ALA A 1 80 ? -6.452 -1.458 4.354 1.00 66.00 80 ALA A O 1
ATOM 647 N N . LYS A 1 81 ? -7.780 -3.080 3.545 1.00 69.44 81 LYS A N 1
ATOM 648 C CA . LYS A 1 81 ? -8.781 -2.984 4.619 1.00 69.44 81 LYS A CA 1
ATOM 649 C C . LYS A 1 81 ? -8.215 -3.384 5.980 1.00 69.44 81 LYS A C 1
ATOM 651 O O . LYS A 1 81 ? -8.515 -2.735 6.973 1.00 69.44 81 LYS A O 1
ATOM 656 N N . GLU A 1 82 ? -7.392 -4.431 6.032 1.00 74.06 82 GLU A N 1
ATOM 657 C CA . GLU A 1 82 ? -6.756 -4.875 7.281 1.00 74.06 82 GLU A CA 1
ATOM 658 C C . GLU A 1 82 ? -5.828 -3.793 7.856 1.00 74.06 82 GLU A C 1
ATOM 660 O O . GLU A 1 82 ? -5.887 -3.495 9.049 1.00 74.06 82 GLU A O 1
ATOM 665 N N . VAL A 1 83 ? -5.029 -3.146 7.000 1.00 75.81 83 VAL A N 1
ATOM 666 C CA . VAL A 1 83 ? -4.131 -2.049 7.397 1.00 75.81 83 VAL A CA 1
ATOM 667 C C . VAL A 1 83 ? -4.917 -0.809 7.835 1.00 75.81 83 VAL A C 1
ATOM 669 O O . VAL A 1 83 ? -4.543 -0.151 8.805 1.00 75.81 83 VAL A O 1
ATOM 672 N N . GLU A 1 84 ? -6.031 -0.493 7.172 1.00 80.00 84 GLU A N 1
ATOM 673 C CA . GLU A 1 84 ? -6.906 0.618 7.562 1.00 80.00 84 GLU A CA 1
ATOM 674 C C . GLU A 1 84 ? -7.520 0.411 8.955 1.00 80.00 84 GLU A C 1
ATOM 676 O O . GLU A 1 84 ? -7.461 1.315 9.793 1.00 80.00 84 GLU A O 1
ATOM 681 N N . VAL A 1 85 ? -8.051 -0.784 9.232 1.00 81.94 85 VAL A N 1
ATOM 682 C CA . VAL A 1 85 ? -8.630 -1.129 10.541 1.00 81.94 85 VAL A CA 1
ATOM 683 C C . VAL A 1 85 ? -7.565 -1.078 11.636 1.00 81.94 85 VAL A C 1
ATOM 685 O O . VAL A 1 85 ? -7.808 -0.504 12.699 1.00 81.94 85 VAL A O 1
ATOM 688 N N . LEU A 1 86 ? -6.362 -1.598 11.370 1.00 82.81 86 LEU A N 1
ATOM 689 C CA . LEU A 1 86 ? -5.250 -1.528 12.319 1.00 82.81 86 LEU A CA 1
ATOM 690 C C . LEU A 1 86 ? -4.856 -0.076 12.621 1.00 82.81 86 LEU A C 1
ATOM 692 O O . LEU A 1 86 ? -4.701 0.295 13.783 1.00 82.81 86 LEU A O 1
ATOM 696 N N . ASN A 1 87 ? -4.758 0.771 11.595 1.00 83.25 87 ASN A N 1
ATOM 697 C CA . AS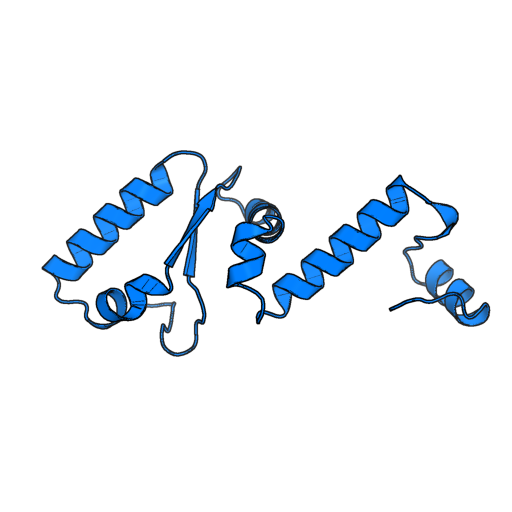N A 1 87 ? -4.463 2.192 11.769 1.00 83.25 87 ASN A CA 1
ATOM 698 C C . ASN A 1 87 ? -5.572 2.925 12.542 1.00 83.25 87 ASN A C 1
ATOM 700 O O . ASN A 1 87 ? -5.271 3.782 13.376 1.00 83.25 87 ASN A O 1
ATOM 704 N N . LYS A 1 88 ? -6.849 2.584 12.314 1.00 84.50 88 LYS A N 1
ATOM 705 C CA . LYS A 1 88 ? -7.984 3.110 13.092 1.00 84.50 88 LYS A CA 1
ATOM 706 C C . LYS A 1 88 ? -7.865 2.711 14.566 1.00 84.50 88 LYS A C 1
ATOM 708 O O . LYS A 1 88 ? -8.041 3.563 15.432 1.00 84.50 88 LYS A O 1
ATOM 713 N N . PHE A 1 89 ? -7.513 1.457 14.846 1.00 84.62 89 PHE A N 1
ATOM 714 C CA . PHE A 1 89 ? -7.304 0.961 16.207 1.00 84.62 89 PHE A CA 1
ATOM 715 C C . PHE A 1 89 ? -6.146 1.676 16.917 1.00 84.62 89 PHE A C 1
ATOM 717 O O . PHE A 1 89 ? -6.328 2.165 18.029 1.00 84.62 89 PHE A O 1
ATOM 724 N N . MET A 1 90 ? -4.995 1.825 16.254 1.00 84.50 90 MET A N 1
ATOM 725 C CA . MET A 1 90 ? -3.846 2.552 16.812 1.00 84.50 90 MET A CA 1
ATOM 726 C C . MET A 1 90 ? -4.205 4.006 17.138 1.00 84.50 90 MET A C 1
ATOM 728 O O . MET A 1 90 ? -3.926 4.488 18.231 1.00 84.50 90 MET A O 1
ATOM 732 N N . ARG A 1 91 ? -4.936 4.682 16.243 1.00 85.50 91 ARG A N 1
ATOM 733 C CA . ARG A 1 91 ? -5.440 6.037 16.511 1.00 85.50 91 ARG A CA 1
ATOM 734 C C . ARG A 1 91 ? -6.414 6.086 17.686 1.00 85.50 91 ARG A C 1
ATOM 736 O O . ARG A 1 91 ? -6.403 7.073 18.419 1.00 85.50 91 ARG A O 1
ATOM 743 N N . MET A 1 92 ? -7.261 5.067 17.868 1.00 86.94 92 MET A N 1
ATOM 744 C CA . MET A 1 92 ? -8.162 5.001 19.023 1.00 86.94 92 MET A CA 1
ATOM 745 C C . MET A 1 92 ? -7.399 4.839 20.336 1.00 86.94 92 MET A C 1
ATOM 747 O O . MET A 1 92 ? -7.783 5.490 21.298 1.00 86.94 92 MET A O 1
ATOM 751 N N . ILE A 1 93 ? -6.306 4.068 20.371 1.00 85.38 93 ILE A N 1
ATOM 752 C CA . ILE A 1 93 ? -5.436 3.989 21.558 1.00 85.38 93 ILE A CA 1
ATOM 753 C C . ILE A 1 93 ? -4.889 5.375 21.919 1.00 85.38 93 ILE A C 1
ATOM 755 O O . ILE A 1 93 ? -4.947 5.766 23.082 1.00 85.38 93 ILE A O 1
ATOM 759 N N . ASP A 1 94 ? -4.408 6.127 20.927 1.00 84.31 94 ASP A N 1
ATOM 760 C CA . ASP A 1 94 ? -3.796 7.439 21.165 1.00 84.31 94 ASP A CA 1
ATOM 761 C C . ASP A 1 94 ? -4.811 8.510 21.593 1.00 84.31 94 ASP A C 1
ATOM 763 O O . ASP A 1 94 ? -4.506 9.366 22.421 1.00 84.31 94 ASP A O 1
ATOM 767 N N . THR A 1 95 ? -6.019 8.495 21.019 1.00 86.25 95 THR A N 1
ATOM 768 C CA . THR A 1 95 ? -7.038 9.526 21.291 1.00 86.25 95 THR A CA 1
ATOM 769 C C . THR A 1 95 ? -7.970 9.187 22.448 1.00 86.25 95 THR A C 1
ATOM 771 O O . THR A 1 95 ? -8.392 10.095 23.156 1.00 86.25 95 THR A O 1
ATOM 774 N N . ASN A 1 96 ? -8.325 7.915 22.629 1.00 83.06 96 ASN A N 1
ATOM 775 C CA . ASN A 1 96 ? -9.255 7.439 23.653 1.00 83.06 96 ASN A CA 1
ATOM 776 C C . ASN A 1 96 ? -8.839 6.033 24.126 1.00 83.06 96 ASN A C 1
ATOM 778 O O . ASN A 1 96 ? -9.457 5.043 23.716 1.00 83.06 96 ASN A O 1
ATOM 782 N N . PRO A 1 97 ? -7.826 5.925 25.003 1.00 80.06 97 PRO A N 1
ATOM 783 C CA . PRO A 1 97 ? -7.293 4.634 25.438 1.00 80.06 97 PRO A CA 1
ATOM 784 C C . PRO A 1 97 ? -8.355 3.730 26.085 1.00 80.06 97 PRO A C 1
ATOM 786 O O . PRO A 1 97 ? -8.298 2.514 25.928 1.00 80.06 97 PRO A O 1
ATOM 789 N N . ASP A 1 98 ? -9.384 4.309 26.713 1.00 80.38 98 ASP A N 1
ATOM 790 C CA . ASP A 1 98 ? -10.487 3.576 27.353 1.00 80.38 98 ASP A CA 1
ATOM 791 C C . ASP A 1 98 ? -11.444 2.883 26.363 1.00 80.38 98 ASP A C 1
ATOM 793 O O . ASP A 1 98 ? -12.341 2.154 26.774 1.00 80.38 98 ASP A O 1
ATOM 797 N N . LYS A 1 99 ? -11.298 3.116 25.052 1.00 79.88 99 LYS A N 1
ATOM 798 C CA . LYS A 1 99 ? -12.135 2.495 24.009 1.00 79.88 99 LYS A CA 1
ATOM 799 C C . LYS A 1 99 ? -11.411 1.429 23.192 1.00 79.88 99 LYS A C 1
ATOM 801 O O . LYS A 1 99 ? -12.055 0.708 22.434 1.00 79.88 99 LYS A O 1
ATOM 806 N N . ALA A 1 100 ? -10.090 1.324 23.316 1.00 83.62 100 ALA A N 1
ATOM 807 C CA . ALA A 1 100 ? -9.281 0.416 22.514 1.00 83.62 100 ALA A CA 1
ATOM 808 C C . ALA A 1 100 ? -8.656 -0.668 23.397 1.00 83.62 100 ALA A C 1
ATOM 810 O O . ALA A 1 100 ? -7.597 -0.489 23.995 1.00 83.62 100 ALA A O 1
ATOM 811 N N . TYR A 1 101 ? -9.314 -1.825 23.454 1.00 83.12 101 TYR A N 1
ATOM 812 C CA . TYR A 1 101 ? -8.860 -2.966 24.244 1.00 83.12 101 TYR A CA 1
ATOM 813 C C . TYR A 1 101 ? -8.193 -4.035 23.377 1.00 83.12 101 TYR A C 1
ATOM 815 O O . TYR A 1 101 ? -8.652 -4.351 22.282 1.00 83.12 101 TYR A O 1
ATOM 823 N N . TYR A 1 102 ? -7.128 -4.637 23.906 1.00 86.25 102 TYR A N 1
ATOM 824 C CA . TYR A 1 102 ? -6.469 -5.807 23.328 1.00 86.25 102 TYR A CA 1
ATOM 825 C C . TYR A 1 102 ? -6.302 -6.906 24.388 1.00 86.25 102 TYR A C 1
ATOM 827 O O . TYR A 1 102 ? -6.179 -6.634 25.586 1.00 86.25 102 TYR A O 1
ATOM 835 N N . GLY A 1 103 ? -6.303 -8.165 23.941 1.00 86.62 103 GLY A N 1
ATOM 836 C CA . GLY A 1 103 ? -6.196 -9.349 24.800 1.00 86.62 103 GLY A CA 1
ATOM 837 C C . GLY A 1 103 ? -7.542 -10.017 25.105 1.00 86.62 103 GLY A C 1
ATOM 838 O O . GLY A 1 103 ? -8.569 -9.361 25.250 1.00 86.62 103 GLY A O 1
ATOM 839 N N . TYR A 1 104 ? -7.525 -11.349 25.213 1.00 86.75 104 TYR A N 1
ATOM 840 C CA . TYR A 1 104 ? -8.732 -12.180 25.307 1.00 86.75 104 TYR A CA 1
ATOM 841 C C . TYR A 1 104 ? -9.661 -11.788 26.464 1.00 86.75 104 TYR A C 1
ATOM 843 O O . TYR A 1 104 ? -10.862 -11.638 26.267 1.00 86.75 104 TYR A O 1
ATOM 851 N N . SER A 1 105 ? -9.114 -11.579 27.665 1.00 88.94 105 SER A N 1
ATOM 852 C CA . SER A 1 105 ? -9.899 -11.224 28.854 1.00 88.94 105 SER A CA 1
ATOM 853 C C . SER A 1 105 ? -10.607 -9.874 28.718 1.00 88.94 105 SER A C 1
ATOM 855 O O . SER A 1 105 ? -11.751 -9.743 29.145 1.00 88.94 105 SER A O 1
ATOM 857 N N . HIS A 1 106 ? -9.946 -8.880 28.119 1.00 85.19 106 HIS A N 1
ATOM 858 C CA . HIS A 1 106 ? -10.521 -7.552 27.911 1.00 85.19 106 HIS A CA 1
ATOM 859 C C . HIS A 1 106 ? -11.588 -7.568 26.816 1.00 85.19 106 HIS A C 1
ATOM 861 O O . HIS A 1 106 ? -12.661 -7.005 27.009 1.00 85.19 106 HIS A O 1
ATOM 867 N N . VAL A 1 107 ? -11.335 -8.275 25.710 1.00 86.75 107 VAL A N 1
ATOM 868 C CA . VAL A 1 107 ? -12.310 -8.426 24.619 1.00 86.75 107 VAL A CA 1
ATOM 869 C C . VAL A 1 107 ? -13.541 -9.204 25.089 1.00 86.75 107 VAL A C 1
ATOM 871 O O . VAL A 1 107 ? -14.657 -8.828 24.748 1.00 86.75 107 VAL A O 1
ATOM 874 N N . ASN A 1 108 ? -13.368 -10.238 25.921 1.00 88.31 108 ASN A N 1
ATOM 875 C CA . ASN A 1 108 ? -14.496 -11.003 26.451 1.00 88.31 108 ASN A CA 1
ATOM 876 C C . ASN A 1 108 ? -15.400 -10.150 27.355 1.00 88.31 108 ASN A C 1
A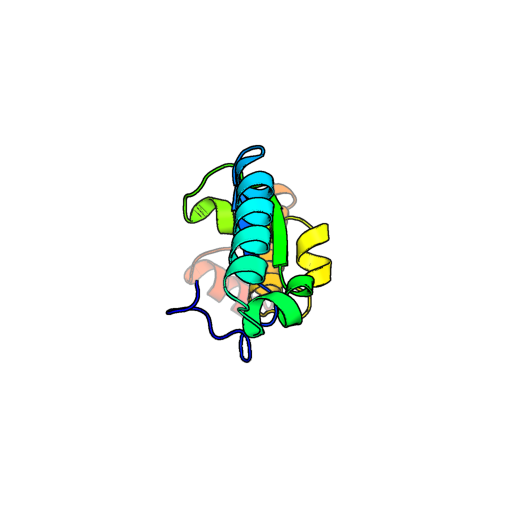TOM 878 O O . ASN A 1 108 ? -16.613 -10.177 27.192 1.00 88.31 108 ASN A O 1
ATOM 882 N N . LYS A 1 109 ? -14.818 -9.328 28.240 1.00 87.69 109 LYS A N 1
ATOM 883 C CA . LYS A 1 109 ? -15.591 -8.371 29.051 1.00 87.69 109 LYS A CA 1
ATOM 884 C C . LYS A 1 109 ? -16.290 -7.317 28.194 1.00 87.69 109 LYS A C 1
ATOM 886 O O . LYS A 1 109 ? -17.455 -7.026 28.420 1.00 87.69 109 LYS A O 1
ATOM 891 N N . ALA A 1 110 ? -15.611 -6.775 27.182 1.00 87.00 110 ALA A N 1
ATOM 892 C CA . ALA A 1 110 ? -16.229 -5.826 26.257 1.00 87.00 110 ALA A CA 1
ATOM 893 C C . ALA A 1 110 ? -17.404 -6.455 25.488 1.00 87.00 110 ALA A C 1
ATOM 895 O O . ALA A 1 110 ? -18.396 -5.784 25.220 1.00 87.00 110 ALA A O 1
ATOM 896 N N . ASN A 1 111 ? -17.316 -7.747 25.164 1.00 87.94 111 ASN A N 1
ATOM 897 C CA . ASN A 1 111 ? -18.400 -8.494 24.534 1.00 87.94 111 ASN A CA 1
ATOM 898 C C . ASN A 1 111 ? -19.578 -8.748 25.493 1.00 87.94 111 ASN A C 1
ATOM 900 O O . ASN A 1 111 ? -20.727 -8.632 25.075 1.00 87.94 111 ASN A O 1
ATOM 904 N N . GLU A 1 112 ? -19.309 -9.051 26.768 1.00 89.56 112 GLU A N 1
ATOM 905 C CA . GLU A 1 112 ? -20.338 -9.165 27.819 1.00 89.56 112 GLU A CA 1
ATOM 906 C C . GLU A 1 112 ? -21.104 -7.844 28.014 1.00 89.56 112 GLU A C 1
ATOM 908 O O . GLU A 1 112 ? -22.324 -7.856 28.157 1.00 89.56 112 GLU A O 1
ATOM 913 N N . GLU A 1 113 ? -20.405 -6.711 27.930 1.00 89.06 113 GLU A N 1
ATOM 914 C CA . GLU A 1 113 ? -20.963 -5.353 28.044 1.00 89.06 113 GLU A CA 1
ATOM 915 C C . GLU A 1 113 ? -21.530 -4.799 26.715 1.00 89.06 113 GLU A C 1
ATOM 917 O O . GLU A 1 113 ? -21.910 -3.631 26.642 1.00 89.06 113 GLU A O 1
ATOM 922 N N . LEU A 1 114 ? -21.585 -5.605 25.642 1.00 84.56 114 LEU A N 1
ATOM 923 C CA . LEU A 1 114 ? -22.041 -5.204 24.295 1.00 84.56 114 LEU A CA 1
ATOM 924 C C . LEU A 1 114 ? -21.307 -3.975 23.710 1.00 84.56 114 LEU A C 1
ATOM 926 O O . LEU A 1 114 ? -21.865 -3.219 22.915 1.00 84.56 114 LEU A O 1
ATOM 930 N N . ALA A 1 115 ? -20.036 -3.786 24.065 1.00 83.12 115 ALA A N 1
ATOM 931 C CA . ALA A 1 115 ? -19.213 -2.633 23.696 1.00 83.12 115 ALA A CA 1
ATOM 932 C C . ALA A 1 115 ? -18.229 -2.917 22.538 1.00 83.12 115 ALA A C 1
ATOM 934 O O . ALA A 1 115 ? -17.173 -2.290 22.452 1.00 83.12 115 ALA A O 1
ATOM 935 N N . VAL A 1 116 ? -18.540 -3.874 21.656 1.00 82.19 116 VAL A N 1
ATOM 936 C CA . VAL A 1 116 ? -17.679 -4.258 20.522 1.00 82.19 116 VAL A CA 1
ATOM 937 C C . VAL A 1 116 ? -18.174 -3.603 19.231 1.00 82.19 116 VAL A C 1
ATOM 939 O O . VAL A 1 116 ? -19.269 -3.896 18.759 1.00 82.19 116 VAL A O 1
ATOM 942 N N . GLU A 1 117 ? -17.346 -2.738 18.644 1.00 76.88 117 GLU A N 1
ATOM 943 C CA . GLU A 1 117 ? -17.571 -2.131 17.326 1.00 76.88 117 GLU A CA 1
ATOM 944 C C . GLU A 1 117 ? -16.692 -2.823 16.269 1.00 76.88 117 GLU A C 1
ATOM 946 O O . GLU A 1 117 ? -15.548 -3.189 16.550 1.00 76.88 117 GLU A O 1
ATOM 951 N N . SER A 1 118 ? -17.244 -3.028 15.068 1.00 62.06 118 SER A N 1
ATOM 952 C CA . SER A 1 118 ? -16.590 -3.683 13.921 1.00 62.06 118 SER A CA 1
ATOM 953 C C . SER A 1 118 ? -15.729 -2.756 13.065 1.00 62.06 118 SER A C 1
ATOM 955 O O . SER A 1 118 ? -16.122 -1.582 12.874 1.00 62.06 118 SER A O 1
#